Protein AF-A0A956ZX38-F1 (afdb_monomer_lite)

Radius of gyration: 13.04 Å; chains: 1; bounding box: 37×26×30 Å

Sequence (60 aa):
MRKSQVTHGFIVRLEETDQGRLITVQDLKTGERLEFESWEELARCLHLKTFGIPENLKTQ

Foldseek 3Di:
DDDPDPPWDWDWDWDQDPVGIKIWIATPPPRDIDIDRAPVVVCVVVVHPCPPDPPVVRPD

Secondary structure (DSSP, 8-state):
-------S-EEEEEEEETTE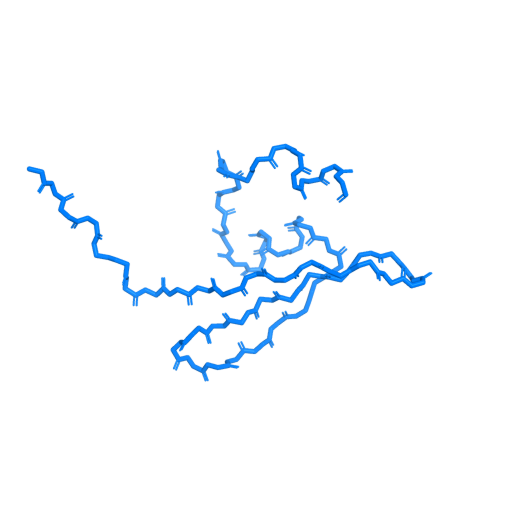EEEEEEETTT--EEEESSHHHHHHHTT---TTS-HHHHH-

Structure (mmCIF, N/CA/C/O backbone):
data_AF-A0A956ZX38-F1
#
_entry.id   AF-A0A956ZX38-F1
#
loop_
_atom_site.group_PDB
_atom_site.id
_atom_site.type_symbol
_atom_site.label_atom_id
_atom_site.label_alt_id
_atom_site.label_comp_id
_atom_site.label_asym_id
_atom_site.label_entity_id
_atom_site.label_seq_id
_atom_site.pdbx_PDB_ins_code
_atom_site.Cartn_x
_atom_site.Cartn_y
_atom_site.Cartn_z
_atom_site.occupancy
_atom_site.B_iso_or_equiv
_atom_site.auth_seq_id
_atom_site.auth_comp_id
_atom_site.auth_asym_id
_atom_site.auth_atom_id
_atom_site.pdbx_PDB_model_num
ATOM 1 N N . MET A 1 1 ? 22.613 12.638 -19.012 1.00 42.00 1 MET A N 1
ATOM 2 C CA . MET A 1 1 ? 21.444 12.468 -18.116 1.00 42.00 1 MET A CA 1
ATOM 3 C C . MET A 1 1 ? 21.204 10.974 -17.918 1.00 42.00 1 MET A C 1
ATOM 5 O O . MET A 1 1 ? 20.934 10.294 -18.900 1.00 42.00 1 MET A O 1
ATOM 9 N N . ARG A 1 2 ? 21.372 10.430 -16.702 1.00 45.31 2 ARG A N 1
ATOM 10 C CA . ARG A 1 2 ? 21.008 9.029 -16.413 1.00 45.31 2 ARG A CA 1
ATOM 11 C C . ARG A 1 2 ? 19.483 8.945 -16.347 1.00 45.31 2 ARG A C 1
ATOM 13 O O . ARG A 1 2 ? 18.885 9.552 -15.467 1.00 45.31 2 ARG A O 1
ATOM 20 N N . LYS A 1 3 ? 18.862 8.227 -17.285 1.00 46.72 3 LYS A N 1
ATOM 21 C CA . LYS A 1 3 ? 17.447 7.856 -17.182 1.00 46.72 3 LYS A CA 1
ATOM 22 C C . LYS A 1 3 ? 17.337 6.853 -16.036 1.00 46.72 3 LYS A C 1
ATOM 24 O O . LYS A 1 3 ? 17.881 5.758 -16.145 1.00 46.72 3 LYS A O 1
ATOM 29 N N . SER A 1 4 ? 16.704 7.243 -14.934 1.00 53.53 4 SER A N 1
ATOM 30 C CA . SER A 1 4 ? 16.325 6.282 -13.901 1.00 53.53 4 SER A CA 1
ATOM 31 C C . SER A 1 4 ? 15.276 5.359 -14.520 1.00 53.53 4 SER A C 1
ATOM 33 O O . SER A 1 4 ? 14.19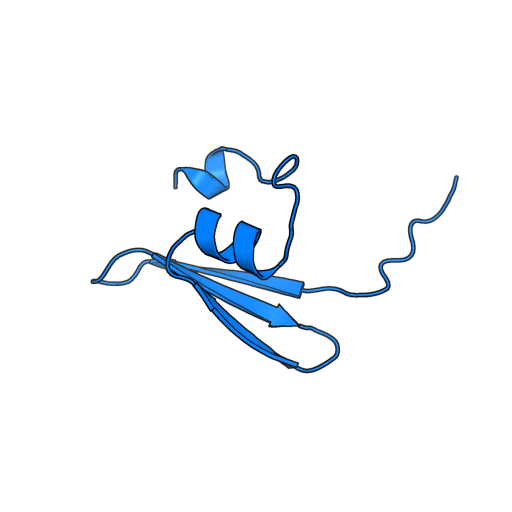4 5.817 -14.883 1.00 53.53 4 SER A O 1
ATOM 35 N N . GLN A 1 5 ? 15.626 4.096 -14.757 1.00 52.34 5 GLN A N 1
ATOM 36 C CA . GLN A 1 5 ? 14.647 3.093 -15.160 1.00 52.34 5 GLN A CA 1
ATOM 37 C C . GLN A 1 5 ? 13.877 2.684 -13.909 1.00 52.34 5 GLN A C 1
ATOM 39 O O . GLN A 1 5 ? 14.443 2.093 -12.993 1.00 52.34 5 GLN A O 1
ATOM 44 N N . VAL A 1 6 ? 12.590 3.019 -13.870 1.00 57.00 6 VAL A N 1
ATOM 45 C CA . VAL A 1 6 ? 11.672 2.482 -12.867 1.00 57.00 6 VAL A CA 1
ATOM 46 C C . VAL A 1 6 ? 11.437 1.015 -13.223 1.00 57.00 6 VAL A C 1
ATOM 48 O O . VAL A 1 6 ? 10.747 0.712 -14.191 1.00 57.00 6 VAL A O 1
ATOM 51 N N . THR A 1 7 ? 12.080 0.104 -12.495 1.00 63.25 7 THR A N 1
ATOM 52 C CA . THR A 1 7 ? 11.989 -1.351 -12.715 1.00 63.25 7 THR A CA 1
ATOM 53 C C . THR A 1 7 ? 10.811 -2.001 -11.990 1.00 63.25 7 THR A C 1
ATOM 55 O O . THR A 1 7 ? 10.406 -3.091 -12.382 1.00 63.25 7 THR A O 1
ATOM 58 N N . HIS A 1 8 ? 10.260 -1.346 -10.964 1.00 68.12 8 HIS A N 1
ATOM 59 C CA . HIS A 1 8 ? 9.035 -1.731 -10.255 1.00 68.12 8 HIS A CA 1
ATOM 60 C C . HIS A 1 8 ? 8.256 -0.471 -9.880 1.00 68.12 8 HIS A C 1
ATOM 62 O O . HIS A 1 8 ? 8.852 0.526 -9.468 1.00 68.12 8 HIS A O 1
ATOM 68 N N . GLY A 1 9 ? 6.937 -0.520 -10.046 1.00 80.62 9 GLY A N 1
ATOM 69 C CA . GLY A 1 9 ? 6.032 0.578 -9.736 1.00 80.62 9 GLY A CA 1
ATOM 70 C C . GLY A 1 9 ? 4.887 0.093 -8.861 1.00 80.62 9 GLY A C 1
ATOM 71 O O . GLY A 1 9 ? 4.424 -1.036 -9.009 1.00 80.62 9 GLY A O 1
ATOM 72 N N . PHE A 1 10 ? 4.428 0.972 -7.980 1.00 84.06 10 PHE A N 1
ATOM 73 C CA . PHE A 1 10 ? 3.317 0.714 -7.077 1.00 84.06 10 PHE A CA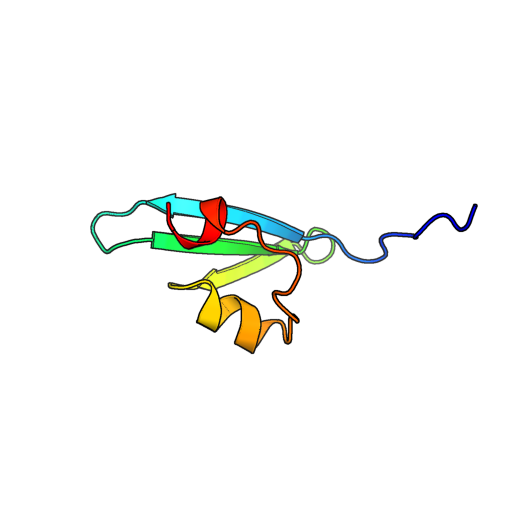 1
ATOM 74 C C . PHE A 1 10 ? 2.286 1.828 -7.224 1.00 84.06 10 PHE A C 1
ATOM 76 O O . PHE A 1 10 ? 2.652 2.992 -7.404 1.00 84.06 10 PHE A O 1
ATOM 83 N N . ILE A 1 11 ? 1.007 1.477 -7.120 1.00 87.31 11 ILE A N 1
ATOM 84 C CA . ILE A 1 11 ? -0.056 2.447 -6.857 1.00 87.31 11 ILE A CA 1
ATOM 85 C C . ILE A 1 11 ? -0.294 2.454 -5.356 1.00 87.31 11 ILE A C 1
ATOM 87 O O . ILE A 1 11 ? -0.525 1.403 -4.764 1.00 87.31 11 ILE A O 1
ATOM 91 N N . VAL A 1 12 ? -0.264 3.642 -4.759 1.00 86.44 12 VAL A N 1
ATOM 92 C CA . VAL A 1 12 ? -0.689 3.849 -3.375 1.00 86.44 12 VAL A CA 1
ATOM 93 C C . VAL A 1 12 ? -2.024 4.578 -3.403 1.00 86.44 12 VAL A C 1
ATOM 95 O O . VAL A 1 12 ? -2.135 5.640 -4.019 1.00 86.44 12 VAL A O 1
ATOM 98 N N . ARG A 1 13 ? -3.035 4.000 -2.758 1.00 88.88 13 ARG A N 1
ATOM 99 C CA . ARG A 1 13 ? -4.344 4.615 -2.545 1.00 88.88 13 ARG A CA 1
ATOM 100 C C . ARG A 1 13 ? -4.542 4.873 -1.055 1.00 88.88 13 ARG A C 1
ATOM 102 O O . ARG A 1 13 ? -4.224 4.015 -0.241 1.00 88.88 13 ARG A O 1
ATOM 109 N N . LEU A 1 14 ? -5.073 6.048 -0.739 1.00 89.06 14 LEU A N 1
ATOM 110 C CA . LEU A 1 14 ? -5.457 6.464 0.606 1.00 89.06 14 LEU A CA 1
ATOM 111 C C . LEU A 1 14 ? -6.974 6.626 0.618 1.00 89.06 14 LEU A C 1
ATOM 113 O O . LEU A 1 14 ? -7.509 7.357 -0.216 1.00 89.06 14 LEU A O 1
ATOM 117 N N . GLU A 1 15 ? -7.648 5.933 1.526 1.00 89.12 15 GLU A N 1
ATOM 118 C CA . GLU A 1 15 ? -9.091 6.037 1.735 1.00 89.12 15 GLU A CA 1
ATOM 119 C C . GLU A 1 15 ? -9.360 6.401 3.200 1.00 89.12 15 GLU A C 1
ATOM 121 O O . GLU A 1 15 ? -8.796 5.803 4.117 1.00 89.12 15 GLU A O 1
ATOM 126 N N . GLU A 1 16 ? -10.210 7.403 3.423 1.00 86.56 16 GLU A N 1
ATOM 127 C CA . GLU A 1 16 ? -10.779 7.671 4.743 1.00 86.56 16 GLU A CA 1
ATOM 128 C C . GLU A 1 16 ? -11.989 6.758 4.950 1.00 86.56 16 GLU A C 1
ATOM 130 O O . GLU A 1 16 ? -12.868 6.655 4.094 1.00 86.56 16 GLU A O 1
ATOM 135 N N . THR A 1 17 ? -12.018 6.082 6.090 1.00 82.94 17 THR A N 1
ATOM 136 C CA . THR A 1 17 ? -13.047 5.127 6.498 1.00 82.94 17 THR A CA 1
ATOM 137 C C . THR A 1 17 ? -13.607 5.536 7.858 1.00 82.94 17 THR A C 1
ATOM 139 O O . THR A 1 17 ? -12.982 6.299 8.598 1.00 82.94 17 THR A O 1
ATOM 142 N N . ASP A 1 18 ? -14.741 4.956 8.247 1.00 85.38 18 ASP A N 1
ATOM 143 C CA . ASP A 1 18 ? -15.335 5.181 9.572 1.00 85.38 18 ASP A CA 1
ATOM 144 C C . ASP A 1 18 ? -14.414 4.747 10.735 1.00 85.38 18 ASP A C 1
ATOM 146 O O . ASP A 1 18 ? -14.628 5.138 11.881 1.00 85.38 18 ASP A O 1
ATOM 150 N N . GLN A 1 19 ? -13.384 3.940 10.452 1.00 79.19 19 GLN A N 1
ATOM 151 C CA . GLN A 1 19 ? -12.415 3.427 11.426 1.00 79.19 19 GLN A CA 1
ATOM 152 C C . GLN A 1 19 ? -11.069 4.170 11.403 1.00 79.19 19 GLN A C 1
ATOM 154 O O . GLN A 1 19 ? -10.181 3.845 12.189 1.00 79.19 19 GLN A O 1
ATOM 159 N N . GLY A 1 20 ? -10.906 5.174 10.537 1.00 83.62 20 GLY A N 1
ATOM 160 C CA . GLY A 1 20 ? -9.642 5.880 10.332 1.00 83.62 20 GLY A CA 1
ATOM 161 C C . GLY A 1 20 ? -9.194 5.822 8.876 1.00 83.62 20 GLY A C 1
ATOM 162 O O . GLY A 1 20 ? -10.019 5.875 7.968 1.00 83.62 20 GLY A O 1
ATOM 163 N N . ARG A 1 21 ? -7.888 5.730 8.625 1.00 84.06 21 ARG A N 1
ATOM 164 C CA . ARG A 1 21 ? -7.337 5.723 7.262 1.00 84.06 21 ARG A CA 1
ATOM 165 C C . ARG A 1 21 ? -6.910 4.322 6.852 1.00 84.06 21 ARG A C 1
ATOM 167 O O . ARG A 1 21 ? -6.265 3.620 7.623 1.00 84.06 21 ARG A O 1
ATOM 174 N N . LEU A 1 22 ? -7.215 3.965 5.611 1.00 90.06 22 LEU A N 1
ATOM 175 C CA . LEU A 1 22 ? -6.744 2.750 4.965 1.00 90.06 22 LEU A CA 1
ATOM 176 C C . LEU A 1 22 ? -5.784 3.120 3.834 1.00 90.06 22 LEU A C 1
ATOM 178 O O . LEU A 1 22 ? -6.111 3.913 2.948 1.00 90.06 22 LEU A O 1
ATOM 182 N N . ILE A 1 23 ? -4.593 2.533 3.856 1.00 91.00 23 ILE A N 1
ATOM 183 C CA . ILE A 1 23 ? -3.576 2.695 2.821 1.00 91.00 23 ILE A CA 1
ATOM 184 C C . ILE A 1 23 ? -3.465 1.387 2.049 1.00 91.00 23 ILE A C 1
ATOM 186 O O . ILE A 1 23 ? -3.009 0.380 2.581 1.00 91.00 23 ILE A O 1
ATOM 190 N N . THR A 1 24 ? -3.847 1.396 0.777 1.00 92.25 24 THR A N 1
ATOM 191 C CA . THR A 1 24 ? -3.688 0.242 -0.114 1.00 92.25 24 THR A CA 1
ATOM 192 C C . THR A 1 24 ? -2.480 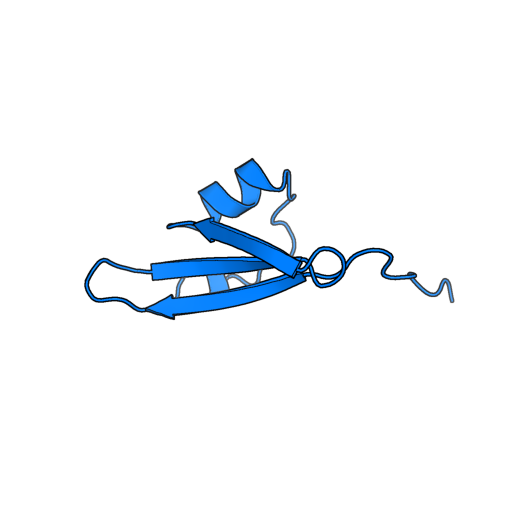0.440 -1.017 1.00 92.25 24 THR A C 1
ATOM 194 O O . THR A 1 24 ? -2.385 1.443 -1.726 1.00 92.25 24 THR A O 1
ATOM 197 N N . VAL A 1 25 ? -1.581 -0.539 -1.048 1.00 90.75 25 VAL A N 1
ATOM 198 C CA . VAL A 1 25 ? -0.460 -0.599 -1.990 1.00 90.75 25 VAL A CA 1
ATOM 199 C C . VAL A 1 25 ? -0.712 -1.725 -2.974 1.00 90.75 25 VAL A C 1
ATOM 201 O O . VAL A 1 25 ? -0.859 -2.876 -2.571 1.00 90.75 25 VAL A O 1
ATOM 204 N N . GLN A 1 26 ? -0.739 -1.399 -4.264 1.00 91.00 26 GLN A N 1
ATOM 205 C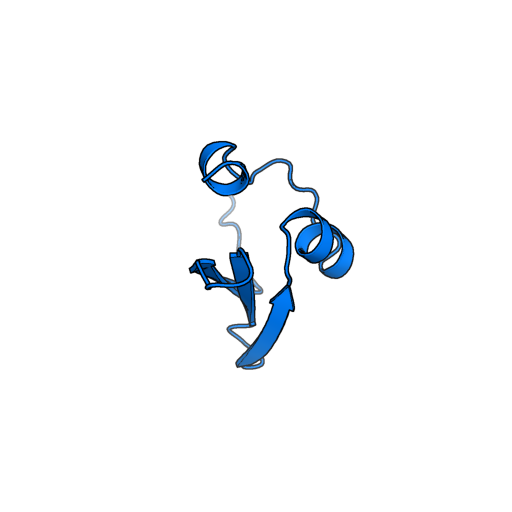 CA . GLN A 1 26 ? -0.835 -2.382 -5.335 1.00 91.00 26 GLN A CA 1
ATOM 206 C C . GLN A 1 26 ? 0.455 -2.415 -6.152 1.00 91.00 26 GLN A C 1
ATOM 208 O O . GLN A 1 26 ? 0.852 -1.399 -6.731 1.00 91.00 26 GLN A O 1
ATOM 213 N N . ASP A 1 27 ? 1.080 -3.587 -6.239 1.00 87.69 27 ASP A N 1
ATOM 214 C CA . ASP A 1 27 ? 2.195 -3.832 -7.153 1.00 87.69 27 ASP A CA 1
ATOM 215 C C . ASP A 1 27 ? 1.667 -3.891 -8.595 1.00 87.69 27 ASP A C 1
ATOM 217 O O . ASP A 1 27 ? 0.767 -4.667 -8.921 1.00 87.69 27 ASP A O 1
ATOM 221 N N . LEU A 1 28 ? 2.205 -3.044 -9.477 1.00 86.19 28 LEU A N 1
ATOM 222 C CA . LEU A 1 28 ? 1.753 -2.956 -10.871 1.00 86.19 28 LEU A CA 1
ATOM 223 C C . LEU A 1 28 ? 2.184 -4.144 -11.738 1.00 86.19 28 LEU A C 1
ATOM 225 O O . LEU A 1 28 ? 1.636 -4.346 -12.820 1.00 86.19 28 LEU A O 1
ATOM 229 N N . LYS A 1 29 ? 3.188 -4.899 -11.300 1.00 85.75 29 LYS A N 1
ATOM 230 C CA . LYS A 1 29 ? 3.746 -6.050 -12.004 1.00 85.75 29 LYS A CA 1
ATOM 231 C C . LYS A 1 29 ? 3.075 -7.349 -11.570 1.00 85.75 29 LYS A C 1
ATOM 233 O O . LYS A 1 29 ? 2.748 -8.155 -12.437 1.00 85.75 29 LYS A O 1
ATOM 238 N N . THR A 1 30 ? 2.907 -7.575 -10.267 1.00 88.25 30 THR A N 1
ATOM 239 C CA . THR A 1 30 ? 2.295 -8.811 -9.737 1.00 88.25 30 THR A CA 1
ATOM 240 C C . THR A 1 30 ? 0.787 -8.682 -9.554 1.00 88.25 30 THR A C 1
ATOM 242 O O . THR A 1 30 ? 0.081 -9.687 -9.560 1.00 88.25 30 THR A O 1
ATOM 245 N N . GLY A 1 31 ? 0.275 -7.456 -9.423 1.00 88.50 31 GLY A N 1
ATOM 246 C CA . GLY A 1 31 ? -1.122 -7.187 -9.091 1.00 88.50 31 GLY A CA 1
ATOM 247 C C . GLY A 1 31 ? -1.454 -7.406 -7.614 1.00 88.50 31 GLY A C 1
ATOM 248 O O . GLY A 1 31 ? -2.594 -7.140 -7.229 1.00 88.50 31 GLY A O 1
ATOM 249 N N . GLU A 1 32 ? -0.489 -7.858 -6.804 1.00 90.75 32 GLU A N 1
ATOM 250 C CA . GLU A 1 32 ? -0.654 -8.085 -5.368 1.00 90.75 32 GLU A CA 1
ATOM 251 C C . GLU A 1 32 ? -1.048 -6.795 -4.654 1.00 90.75 32 GLU A C 1
ATOM 253 O O . GLU A 1 32 ? -0.608 -5.699 -5.014 1.00 90.75 32 GLU A O 1
ATOM 258 N N . ARG A 1 33 ? -1.901 -6.945 -3.640 1.00 92.12 33 ARG A N 1
ATOM 259 C CA . ARG A 1 33 ? -2.428 -5.845 -2.839 1.00 92.12 33 ARG A CA 1
ATOM 260 C C . ARG A 1 33 ? -2.110 -6.070 -1.376 1.00 92.12 33 ARG A C 1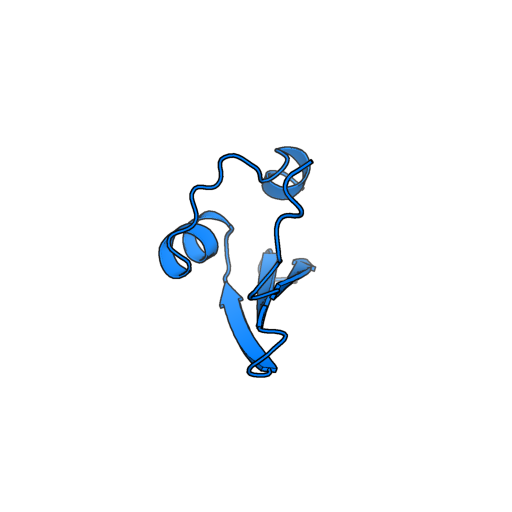
ATOM 262 O O . ARG A 1 33 ? -2.315 -7.166 -0.861 1.00 92.12 33 ARG A O 1
ATOM 269 N N . LEU A 1 34 ? -1.634 -5.013 -0.738 1.00 90.56 34 LEU A N 1
ATOM 270 C CA . LEU A 1 34 ? -1.397 -4.941 0.694 1.00 90.56 34 LEU A CA 1
ATOM 271 C C . LEU A 1 34 ? -2.168 -3.754 1.256 1.00 90.56 34 LEU A C 1
ATOM 273 O O . LEU A 1 34 ? -2.266 -2.711 0.608 1.00 90.56 34 LEU A O 1
ATOM 277 N N . GLU A 1 35 ? -2.689 -3.925 2.459 1.00 92.31 35 GLU A N 1
ATOM 278 C CA . GLU A 1 35 ? -3.464 -2.926 3.184 1.00 92.31 35 GLU A CA 1
ATOM 279 C C . GLU A 1 35 ? -2.743 -2.591 4.488 1.00 92.31 35 GLU A C 1
ATOM 281 O O . GLU A 1 35 ? -2.185 -3.477 5.137 1.00 92.31 35 GLU A O 1
ATOM 286 N N . PHE A 1 36 ? -2.723 -1.309 4.839 1.00 89.88 36 PHE A N 1
ATOM 287 C CA . PHE A 1 36 ? -2.050 -0.784 6.023 1.00 89.88 36 PHE A CA 1
ATOM 288 C C . PHE A 1 36 ? -2.917 0.282 6.683 1.00 89.88 36 PHE A C 1
ATOM 290 O O . PHE A 1 36 ? -3.566 1.071 5.996 1.00 89.88 36 PHE A O 1
ATOM 297 N N . GLU A 1 37 ? -2.868 0.363 8.008 1.00 88.38 37 GLU A N 1
ATOM 298 C CA . GLU A 1 37 ? -3.628 1.361 8.778 1.00 88.38 37 GLU A CA 1
ATOM 299 C C . GLU A 1 37 ? -2.825 2.657 8.997 1.00 88.38 37 GLU A C 1
ATOM 301 O O . GLU A 1 37 ? -3.350 3.669 9.460 1.00 88.38 37 GLU A O 1
ATOM 306 N N . SER A 1 38 ? -1.525 2.650 8.672 1.00 83.81 38 SER A N 1
ATOM 307 C CA . SER A 1 38 ? -0.639 3.807 8.846 1.00 83.81 38 SER A CA 1
ATOM 308 C C . SER A 1 38 ? 0.541 3.825 7.871 1.00 83.81 38 SER A C 1
ATOM 310 O O . SER A 1 38 ? 0.982 2.796 7.346 1.00 83.81 38 SER A O 1
ATOM 312 N N . TRP A 1 39 ? 1.102 5.017 7.651 1.00 80.31 39 TRP A N 1
ATOM 313 C CA . TRP A 1 39 ? 2.300 5.197 6.827 1.00 80.31 39 TRP A CA 1
ATOM 314 C C . TRP A 1 39 ? 3.536 4.557 7.456 1.00 80.31 39 TRP A C 1
ATOM 316 O O . TRP A 1 39 ? 4.416 4.077 6.741 1.00 80.31 39 TRP A O 1
ATOM 326 N N . GLU A 1 40 ? 3.609 4.545 8.785 1.00 82.44 40 GLU A N 1
ATOM 327 C CA . GLU A 1 40 ? 4.662 3.903 9.564 1.00 82.44 40 GLU A CA 1
ATOM 328 C C . GLU A 1 40 ? 4.690 2.396 9.305 1.00 82.44 40 GLU A C 1
ATOM 330 O O . GLU A 1 40 ? 5.760 1.817 9.097 1.00 82.44 40 GLU A O 1
ATOM 335 N N . GLU A 1 41 ? 3.518 1.760 9.274 1.00 84.75 41 GLU A N 1
ATOM 336 C CA . GLU A 1 41 ? 3.391 0.332 9.003 1.00 84.75 41 GLU A CA 1
ATOM 337 C C . GLU A 1 41 ? 3.806 -0.012 7.570 1.00 84.75 41 GLU A C 1
ATOM 339 O O . GLU A 1 41 ? 4.645 -0.898 7.372 1.00 84.75 41 GLU A O 1
ATOM 344 N N . LEU A 1 42 ? 3.303 0.743 6.590 1.00 84.25 42 LEU A N 1
ATOM 345 C CA . LEU A 1 42 ? 3.691 0.620 5.184 1.00 84.25 42 LEU A CA 1
ATOM 346 C C . LEU A 1 42 ? 5.206 0.774 5.013 1.00 84.25 42 LEU A C 1
ATOM 348 O O . LEU A 1 42 ? 5.854 -0.039 4.351 1.00 84.25 42 LEU A O 1
ATOM 352 N N . ALA A 1 43 ? 5.793 1.800 5.633 1.00 80.19 43 ALA A N 1
ATOM 353 C CA . ALA A 1 43 ? 7.223 2.074 5.552 1.00 80.19 43 ALA A CA 1
ATOM 354 C C . ALA A 1 43 ? 8.063 0.936 6.134 1.00 80.19 43 ALA A C 1
ATOM 356 O O . ALA A 1 43 ? 9.081 0.553 5.549 1.00 80.19 43 ALA A O 1
ATOM 357 N N . ARG A 1 44 ? 7.623 0.377 7.268 1.00 81.50 44 ARG A N 1
ATOM 358 C CA . ARG A 1 44 ? 8.265 -0.769 7.913 1.00 81.50 44 ARG A CA 1
ATOM 359 C C . ARG A 1 44 ? 8.167 -2.025 7.049 1.00 81.50 44 ARG A C 1
ATOM 361 O O . ARG A 1 44 ? 9.170 -2.714 6.903 1.00 81.50 44 ARG A O 1
ATOM 368 N N . CYS A 1 45 ? 6.997 -2.306 6.474 1.00 81.00 45 CYS A N 1
ATOM 369 C CA . CYS A 1 45 ? 6.751 -3.491 5.649 1.00 81.00 45 CYS A CA 1
ATOM 370 C C . CYS A 1 45 ? 7.554 -3.463 4.341 1.00 81.00 45 CYS A C 1
ATOM 372 O O . CYS A 1 45 ? 8.202 -4.441 3.980 1.00 81.00 45 CYS A O 1
ATOM 374 N N . LEU A 1 46 ? 7.577 -2.316 3.662 1.00 74.44 46 LEU A N 1
ATOM 375 C CA . LEU A 1 46 ? 8.258 -2.156 2.376 1.00 74.44 46 LEU A CA 1
ATOM 376 C C . LEU A 1 46 ? 9.741 -1.771 2.517 1.00 74.44 46 LEU A C 1
ATOM 378 O O . LEU A 1 46 ? 10.398 -1.479 1.517 1.00 74.44 46 LEU A O 1
ATOM 382 N N . HIS A 1 47 ? 10.274 -1.742 3.746 1.00 73.19 47 HIS A N 1
ATOM 383 C CA . HIS A 1 47 ? 11.630 -1.274 4.061 1.00 73.19 47 HIS A CA 1
ATOM 384 C C . HIS A 1 47 ? 11.966 0.078 3.401 1.00 73.19 47 HIS A C 1
ATOM 386 O O . HIS A 1 47 ? 13.095 0.330 2.965 1.00 73.19 47 HIS A O 1
ATOM 392 N N . LEU A 1 48 ? 10.975 0.967 3.314 1.00 67.88 48 LEU A N 1
ATOM 393 C CA . LEU A 1 48 ? 11.118 2.255 2.652 1.00 67.88 48 LEU A CA 1
ATOM 394 C C . LEU A 1 48 ? 11.776 3.253 3.598 1.00 67.88 48 LEU A C 1
ATOM 396 O O . LEU A 1 48 ? 11.319 3.504 4.712 1.00 67.88 48 LEU A O 1
ATOM 400 N N . LYS A 1 49 ? 12.820 3.920 3.107 1.00 59.22 49 LYS A N 1
ATOM 401 C CA . LYS A 1 49 ? 13.267 5.186 3.687 1.00 59.22 49 LYS A CA 1
ATOM 402 C C . LYS A 1 49 ? 12.239 6.257 3.306 1.00 59.22 49 LYS A C 1
ATOM 404 O O . LYS A 1 49 ? 12.236 6.719 2.171 1.00 59.22 49 LYS A O 1
ATOM 409 N N . THR A 1 50 ? 11.391 6.684 4.242 1.00 58.72 50 THR A N 1
ATOM 410 C CA . THR A 1 50 ? 10.298 7.666 4.029 1.00 58.72 50 THR A CA 1
ATOM 411 C C . THR A 1 50 ? 10.759 9.110 3.782 1.00 58.72 50 THR A C 1
ATOM 413 O O . THR A 1 50 ? 9.977 10.049 3.914 1.00 58.72 50 THR A O 1
ATOM 416 N N . PHE A 1 51 ? 12.010 9.312 3.357 1.00 52.00 51 PHE A N 1
ATOM 417 C CA . PHE A 1 51 ? 12.633 10.624 3.134 1.00 52.00 51 PHE A CA 1
ATOM 418 C C . PHE A 1 51 ? 11.986 11.455 2.010 1.00 52.00 51 PHE A C 1
ATOM 420 O O . PHE A 1 51 ? 12.369 12.604 1.820 1.00 52.00 51 PHE A O 1
ATOM 427 N N . GLY A 1 52 ? 11.022 10.898 1.270 1.00 54.25 52 GLY A N 1
ATOM 428 C CA . GLY A 1 52 ? 10.360 11.566 0.150 1.00 54.25 52 GLY A CA 1
ATOM 429 C C . GLY A 1 52 ? 8.837 11.595 0.211 1.00 54.25 52 GLY A C 1
ATOM 430 O O . GLY A 1 52 ? 8.243 11.974 -0.790 1.00 54.25 52 GLY A O 1
ATOM 431 N N . ILE A 1 53 ? 8.199 11.188 1.319 1.00 59.50 53 ILE A N 1
ATOM 432 C CA . ILE A 1 53 ? 6.741 11.336 1.460 1.00 59.50 53 ILE A CA 1
ATOM 433 C C . ILE A 1 53 ? 6.466 12.780 1.897 1.00 59.50 53 ILE A C 1
ATOM 435 O O . ILE A 1 53 ? 6.878 13.144 3.004 1.00 59.50 53 ILE A O 1
ATOM 439 N N . PRO A 1 54 ? 5.804 13.599 1.058 1.00 61.53 54 PRO A N 1
ATOM 440 C CA . PRO A 1 54 ? 5.409 14.952 1.421 1.00 61.53 54 PRO A CA 1
ATOM 441 C C . PRO A 1 54 ? 4.643 14.969 2.751 1.00 61.53 54 PRO A C 1
ATOM 443 O O . PRO A 1 54 ? 3.740 14.161 2.960 1.00 61.53 54 PRO A O 1
ATOM 446 N N . GLU A 1 55 ? 4.997 15.882 3.656 1.00 66.12 55 GLU A N 1
ATOM 447 C CA . GLU A 1 55 ? 4.388 16.007 4.994 1.00 66.12 55 GLU A CA 1
ATOM 448 C C . GLU A 1 55 ? 2.857 16.134 4.941 1.00 66.12 55 GLU A C 1
ATOM 450 O O . GLU A 1 55 ? 2.152 15.601 5.799 1.00 66.12 55 GLU A O 1
ATOM 455 N N . ASN A 1 56 ? 2.329 16.769 3.893 1.00 65.12 56 ASN A N 1
ATOM 456 C CA . ASN A 1 56 ? 0.893 16.917 3.667 1.00 65.12 56 ASN A CA 1
ATOM 457 C C . ASN A 1 56 ? 0.178 15.588 3.377 1.00 65.12 56 ASN A C 1
ATOM 459 O O . ASN A 1 56 ? -1.015 15.507 3.617 1.00 65.12 56 ASN A O 1
ATOM 463 N N . LEU A 1 57 ? 0.880 14.551 2.905 1.00 60.47 57 LEU A N 1
ATOM 464 C CA . LEU A 1 57 ? 0.312 13.204 2.756 1.00 60.47 57 LEU A CA 1
ATOM 465 C C . LEU A 1 57 ? 0.374 12.386 4.051 1.00 60.47 57 LEU A C 1
ATOM 467 O O . LEU A 1 57 ? -0.341 11.398 4.177 1.00 60.47 57 LEU A O 1
ATOM 471 N N . LYS A 1 58 ? 1.220 12.777 5.013 1.00 59.09 58 LYS A N 1
ATOM 472 C CA . LYS A 1 58 ? 1.294 12.133 6.335 1.00 59.09 58 LYS A CA 1
ATOM 473 C C . LYS A 1 58 ? 0.221 12.659 7.287 1.00 59.09 58 LYS A C 1
ATOM 475 O O . LYS A 1 58 ? -0.284 11.922 8.126 1.00 59.09 58 LYS A O 1
ATOM 480 N N . THR A 1 59 ? -0.093 13.947 7.176 1.00 54.34 59 THR A N 1
ATOM 481 C CA . THR A 1 59 ? -0.926 14.671 8.145 1.00 54.34 59 THR A CA 1
ATOM 482 C C . THR A 1 59 ? -2.387 14.833 7.728 1.00 54.34 59 THR A C 1
ATOM 484 O O . THR A 1 59 ? -3.220 14.967 8.623 1.00 54.34 59 THR A O 1
ATOM 487 N N . GLN A 1 60 ? -2.715 14.758 6.431 1.00 46.69 60 GLN A N 1
ATOM 488 C CA . GLN A 1 60 ? -4.105 14.760 5.944 1.00 46.69 60 GLN A CA 1
ATOM 489 C C . GLN A 1 60 ? -4.776 13.408 6.069 1.00 46.69 60 GLN A C 1
ATOM 491 O O . GLN A 1 60 ? -4.129 12.393 5.725 1.00 46.69 60 GLN A O 1
#

pLDDT: mean 75.7, std 14.99, range [42.0, 92.31]